Protein AF-A0A7X1A1T4-F1 (afdb_monomer)

Solvent-accessible surface area (backbone atoms only — not comparable to full-atom values): 5300 Å² total; per-residue (Å²): 137,64,75,64,61,61,55,51,51,55,51,50,50,50,50,55,49,53,49,53,52,50,51,52,49,52,53,53,51,51,56,48,51,42,53,53,52,47,49,34,32,29,94,92,23,93,57,57,39,91,82,51,26,59,55,51,49,51,52,45,45,48,44,65,58,56,48,46,54,50,48,51,53,54,48,53,52,51,53,49,54,51,51,52,52,54,51,51,53,57,53,58,68,71,76,110

pLDDT: mean 84.15, std 13.46, range [43.28, 96.44]

Radius of gyration: 21.18 Å; Cα contacts (8 Å, |Δi|>4): 43; chains: 1; bounding box: 55×18×57 Å

Foldseek 3Di:
DDPVVVVVLVVLVVVLVVLVVVLVVVLVVLLVVLVVVLQQCDDVHVDPDPPVSVVSNVVSVCCNPPVSVVSVVVSVVVSVVSVVVSVVVVVVVVVD

Structure (mmCIF, N/CA/C/O backbone):
data_AF-A0A7X1A1T4-F1
#
_entry.id   AF-A0A7X1A1T4-F1
#
loop_
_atom_site.group_PDB
_atom_site.id
_atom_site.type_symbol
_atom_site.label_atom_id
_atom_site.label_alt_id
_atom_site.label_comp_id
_atom_site.label_asym_id
_atom_site.label_entity_id
_atom_site.label_seq_id
_atom_site.pdbx_PDB_ins_code
_atom_site.Cartn_x
_atom_site.Cartn_y
_atom_site.Cartn_z
_atom_site.occupancy
_atom_site.B_iso_or_equiv
_atom_site.auth_seq_id
_atom_site.auth_comp_id
_atom_site.auth_asym_id
_atom_site.auth_atom_id
_atom_site.pdbx_PDB_model_num
ATOM 1 N N . MET A 1 1 ? 32.633 3.026 -28.178 1.00 44.28 1 MET A N 1
ATOM 2 C CA . MET A 1 1 ? 31.356 2.730 -27.500 1.00 44.28 1 MET A CA 1
ATOM 3 C C . MET A 1 1 ? 31.065 3.883 -26.560 1.00 44.28 1 MET A C 1
ATOM 5 O O . MET A 1 1 ? 31.894 4.190 -25.711 1.00 44.28 1 MET A O 1
ATOM 9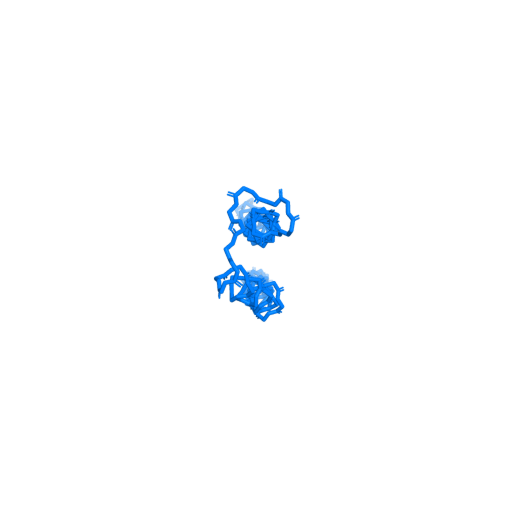 N N . SER A 1 2 ? 30.030 4.647 -26.909 1.00 44.38 2 SER A N 1
ATOM 10 C CA . SER A 1 2 ? 29.851 6.067 -26.580 1.00 44.38 2 SER A CA 1
ATOM 11 C C . SER A 1 2 ? 29.438 6.283 -25.122 1.00 44.38 2 SER A C 1
ATOM 13 O O . SER A 1 2 ? 28.614 5.546 -24.589 1.00 44.38 2 SER A O 1
ATOM 15 N N . LYS A 1 3 ? 29.972 7.345 -24.503 1.00 45.31 3 LYS A N 1
ATOM 16 C CA . LYS A 1 3 ? 29.554 7.891 -23.197 1.00 45.31 3 LYS A CA 1
ATOM 17 C C . LYS A 1 3 ? 28.035 8.117 -23.084 1.00 45.31 3 LYS A C 1
ATOM 19 O O . LYS A 1 3 ? 27.534 8.194 -21.970 1.00 45.31 3 LYS A O 1
ATOM 24 N N . GLU A 1 4 ? 27.327 8.222 -24.207 1.00 50.03 4 GLU A N 1
ATOM 25 C CA . GLU A 1 4 ? 25.877 8.440 -24.276 1.00 50.03 4 GLU A CA 1
ATOM 26 C C . GLU A 1 4 ? 25.052 7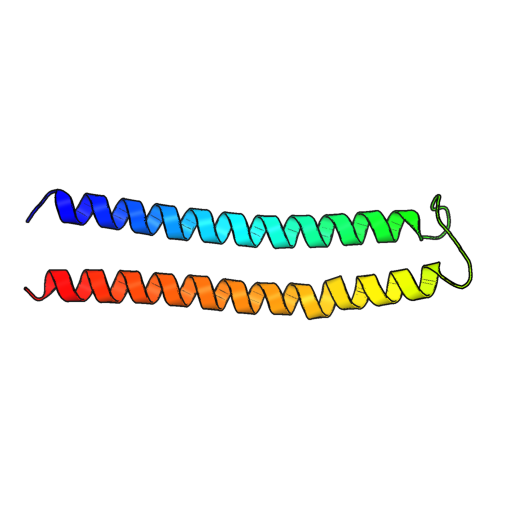.247 -23.768 1.00 50.03 4 GLU A C 1
ATOM 28 O O . GLU A 1 4 ? 24.028 7.464 -23.130 1.00 50.03 4 GLU A O 1
ATOM 33 N N . VAL A 1 5 ? 25.522 6.005 -23.946 1.00 51.50 5 VAL A N 1
ATOM 34 C CA . VAL A 1 5 ? 24.787 4.795 -23.509 1.00 51.50 5 VAL A CA 1
ATOM 35 C C . VAL A 1 5 ? 24.764 4.681 -21.980 1.00 51.50 5 VAL A C 1
ATOM 37 O O . VAL A 1 5 ? 23.750 4.349 -21.373 1.00 51.50 5 VAL A O 1
ATOM 40 N N . ASN A 1 6 ? 25.879 5.033 -21.335 1.00 53.69 6 ASN A N 1
ATOM 41 C CA . ASN A 1 6 ? 25.992 5.020 -19.874 1.00 53.69 6 ASN A CA 1
ATOM 42 C C . ASN A 1 6 ? 25.143 6.132 -19.223 1.00 53.69 6 ASN A C 1
ATOM 44 O O . ASN A 1 6 ? 24.585 5.936 -18.150 1.00 53.69 6 ASN A O 1
ATOM 48 N N . LEU A 1 7 ? 25.002 7.283 -19.898 1.00 54.50 7 LEU A N 1
ATOM 49 C CA . LEU A 1 7 ? 24.166 8.392 -19.424 1.00 54.50 7 LEU A CA 1
ATOM 50 C C . LEU A 1 7 ? 22.673 8.022 -19.398 1.00 54.50 7 LEU A C 1
ATOM 52 O O . LEU A 1 7 ? 21.990 8.382 -18.443 1.00 54.50 7 LEU A O 1
ATOM 56 N N . GLN A 1 8 ? 22.182 7.265 -20.386 1.00 70.31 8 GLN A N 1
ATOM 57 C CA . GLN A 1 8 ? 20.777 6.838 -20.433 1.00 70.31 8 GLN A CA 1
ATOM 58 C C . GLN A 1 8 ? 20.459 5.730 -19.421 1.00 70.31 8 GLN A C 1
ATOM 60 O O . GLN A 1 8 ? 19.408 5.770 -18.784 1.00 70.31 8 GLN A O 1
ATOM 65 N N . GLN A 1 9 ? 21.374 4.779 -19.197 1.00 73.44 9 GLN A N 1
ATOM 66 C CA . GLN A 1 9 ? 21.179 3.732 -18.186 1.00 73.44 9 GLN A CA 1
ATOM 67 C C . GLN A 1 9 ? 21.041 4.318 -16.772 1.00 73.44 9 GLN A C 1
ATOM 69 O O . GLN A 1 9 ? 20.175 3.895 -16.005 1.00 73.44 9 GLN A O 1
ATOM 74 N N . ASP A 1 10 ? 21.849 5.324 -16.436 1.00 79.88 10 ASP A N 1
ATOM 75 C CA . ASP A 1 10 ? 21.752 6.025 -15.154 1.00 79.88 10 ASP A CA 1
ATOM 76 C C . ASP A 1 10 ? 20.419 6.772 -14.995 1.00 79.88 10 ASP A C 1
ATOM 78 O O . ASP A 1 10 ? 19.865 6.828 -13.896 1.00 79.88 10 ASP A O 1
ATOM 82 N N . GLU A 1 11 ? 19.884 7.350 -16.074 1.00 80.50 11 GLU A N 1
ATOM 83 C CA . GLU A 1 11 ? 18.567 7.996 -16.074 1.00 80.50 11 GLU A CA 1
ATOM 84 C C . GLU A 1 11 ? 17.439 6.982 -15.868 1.00 80.50 11 GLU A C 1
ATOM 86 O O . GLU A 1 11 ? 16.562 7.204 -15.030 1.00 80.50 11 GLU A O 1
ATOM 91 N N . TYR A 1 12 ? 17.498 5.836 -16.546 1.00 81.38 12 TYR A N 1
ATOM 92 C CA . TYR A 1 12 ? 16.538 4.750 -16.363 1.00 81.38 12 TYR A CA 1
ATOM 93 C C . TYR A 1 12 ? 16.566 4.179 -14.942 1.00 81.38 12 TYR A C 1
ATOM 95 O O . TYR A 1 12 ? 15.513 4.026 -14.317 1.00 81.38 12 TYR A O 1
ATOM 103 N N . ASN A 1 13 ? 17.759 3.951 -14.388 1.00 82.88 13 ASN A N 1
ATOM 104 C CA . ASN A 1 13 ? 17.927 3.489 -13.011 1.00 82.88 13 ASN A CA 1
ATOM 105 C C . ASN A 1 13 ? 17.336 4.495 -12.010 1.00 82.88 13 ASN A C 1
ATOM 107 O O . ASN A 1 13 ? 16.619 4.103 -11.089 1.00 82.88 13 ASN A O 1
ATOM 111 N N . LYS A 1 14 ? 17.568 5.801 -12.215 1.00 88.31 14 LYS A N 1
ATOM 112 C CA . LYS A 1 14 ? 16.979 6.863 -11.380 1.00 88.31 14 LYS A CA 1
ATOM 113 C C . LYS A 1 14 ? 15.456 6.883 -11.457 1.00 88.31 14 LYS A C 1
ATOM 115 O O . LYS A 1 14 ? 14.809 7.073 -10.430 1.00 88.31 14 LYS A O 1
ATOM 120 N N . ILE A 1 15 ? 14.880 6.706 -12.646 1.00 86.19 15 ILE A N 1
ATOM 121 C CA . ILE A 1 15 ? 13.423 6.657 -12.826 1.00 86.19 15 ILE A CA 1
ATOM 122 C C . ILE A 1 15 ? 12.845 5.440 -12.102 1.00 86.19 15 ILE A C 1
ATOM 124 O O . ILE A 1 15 ? 11.900 5.598 -11.332 1.00 86.19 15 ILE A O 1
ATOM 128 N N . SER A 1 16 ? 13.439 4.258 -12.287 1.00 86.88 16 SER A N 1
ATOM 129 C CA . SER A 1 16 ? 12.994 3.027 -11.625 1.00 86.88 16 SER A CA 1
ATOM 130 C C . SER A 1 16 ? 13.076 3.140 -10.102 1.00 86.88 16 SER A C 1
ATOM 132 O O . SER A 1 16 ? 12.134 2.779 -9.398 1.00 86.88 16 SER A O 1
ATOM 134 N N . GLN A 1 17 ? 14.173 3.699 -9.583 1.00 91.00 17 GLN A N 1
ATOM 135 C CA . GLN A 1 17 ? 14.340 3.925 -8.151 1.00 91.00 17 GLN A CA 1
ATOM 136 C C . GLN A 1 17 ? 13.290 4.904 -7.617 1.00 91.00 17 GLN A C 1
ATOM 138 O O . GLN A 1 17 ? 12.601 4.600 -6.645 1.00 91.00 17 GLN A O 1
ATOM 143 N N . LYS A 1 18 ? 13.125 6.058 -8.273 1.00 92.69 18 LYS A N 1
ATOM 144 C CA . LYS A 1 18 ? 12.154 7.075 -7.859 1.00 92.69 18 LYS A CA 1
ATOM 145 C C . LYS A 1 18 ? 10.722 6.544 -7.900 1.00 92.69 18 LYS A C 1
ATOM 147 O O . LYS A 1 18 ? 9.916 6.901 -7.041 1.00 92.69 18 LYS A O 1
ATOM 152 N N . LEU A 1 19 ? 10.401 5.704 -8.881 1.00 90.69 19 LEU A N 1
ATOM 153 C CA . LEU A 1 19 ? 9.099 5.058 -8.975 1.00 90.69 19 LEU A CA 1
ATOM 154 C C . LEU A 1 19 ? 8.859 4.120 -7.787 1.00 90.69 19 LEU A C 1
ATOM 156 O O . LEU A 1 19 ? 7.856 4.281 -7.099 1.00 90.69 19 LEU A O 1
ATOM 160 N N . SER A 1 20 ? 9.810 3.230 -7.489 1.00 93.12 20 SER A N 1
ATOM 161 C CA . SER A 1 20 ? 9.708 2.301 -6.353 1.00 93.12 20 SER A CA 1
ATOM 162 C C . SER A 1 20 ? 9.611 3.031 -5.007 1.00 93.12 20 SER A C 1
ATOM 164 O O . SER A 1 20 ? 8.800 2.683 -4.149 1.00 93.12 20 SER A O 1
ATOM 166 N N . GLU A 1 21 ? 10.387 4.102 -4.819 1.00 96.12 21 GLU A N 1
ATOM 167 C CA . GLU A 1 21 ? 10.287 4.966 -3.636 1.00 96.12 21 GLU A CA 1
ATOM 168 C C . GLU A 1 21 ? 8.908 5.629 -3.528 1.00 96.12 21 GLU A C 1
ATOM 170 O O . GLU A 1 21 ? 8.318 5.659 -2.448 1.00 96.12 21 GLU A O 1
ATOM 175 N N . THR A 1 22 ? 8.363 6.112 -4.647 1.00 95.50 22 THR A N 1
ATOM 176 C CA . THR A 1 22 ? 7.033 6.737 -4.691 1.00 95.50 22 THR A CA 1
ATOM 177 C C . THR A 1 22 ? 5.935 5.730 -4.349 1.00 95.50 22 THR A C 1
ATOM 179 O O . THR A 1 22 ? 5.071 6.028 -3.527 1.00 95.50 22 THR A O 1
ATOM 182 N N . HIS A 1 23 ? 5.984 4.526 -4.922 1.00 95.62 23 HIS A N 1
ATOM 183 C CA . HIS A 1 23 ? 5.046 3.443 -4.623 1.00 95.62 23 HIS A CA 1
ATOM 184 C C . HIS A 1 23 ? 5.055 3.077 -3.134 1.00 95.62 23 HIS A C 1
ATOM 186 O O . HIS A 1 23 ? 4.006 3.074 -2.488 1.00 95.62 23 HIS A O 1
ATOM 192 N N . LYS A 1 24 ? 6.244 2.873 -2.552 1.00 94.31 24 LYS A N 1
ATOM 193 C CA . LYS A 1 24 ? 6.404 2.589 -1.115 1.00 94.31 24 LYS A CA 1
ATOM 194 C C . LYS A 1 24 ? 5.867 3.716 -0.239 1.00 94.31 24 LYS A C 1
ATOM 196 O O . LYS A 1 24 ? 5.228 3.451 0.779 1.00 94.31 24 LYS A O 1
ATOM 201 N N . GLN A 1 25 ? 6.106 4.966 -0.633 1.00 96.44 25 GLN A N 1
ATOM 202 C CA . GLN A 1 25 ? 5.608 6.128 0.094 1.00 96.44 25 GLN A CA 1
ATOM 203 C C . GLN A 1 25 ? 4.074 6.169 0.100 1.00 96.44 25 GLN A C 1
ATOM 205 O O . GLN A 1 25 ? 3.484 6.368 1.159 1.00 96.44 25 GLN A O 1
ATOM 210 N N . ILE A 1 26 ? 3.429 5.910 -1.043 1.00 94.06 26 ILE A N 1
ATOM 211 C CA . ILE A 1 26 ? 1.962 5.874 -1.158 1.00 94.06 26 ILE A CA 1
ATOM 212 C C . ILE A 1 26 ? 1.361 4.815 -0.227 1.00 94.06 26 ILE A C 1
ATOM 214 O O . ILE A 1 26 ? 0.445 5.130 0.534 1.00 94.06 26 ILE A O 1
ATOM 218 N N . ILE A 1 27 ? 1.891 3.586 -0.243 1.00 94.06 27 ILE A N 1
ATOM 219 C CA . ILE A 1 27 ? 1.421 2.509 0.644 1.00 94.06 27 ILE A CA 1
ATOM 220 C C . ILE A 1 27 ? 1.606 2.897 2.112 1.00 94.06 27 ILE A C 1
ATOM 222 O O . ILE A 1 27 ? 0.670 2.811 2.907 1.00 94.06 27 ILE A O 1
ATOM 226 N N . SER A 1 28 ? 2.793 3.396 2.467 1.00 93.75 28 SER A N 1
ATOM 227 C CA . SER A 1 28 ? 3.097 3.836 3.829 1.00 93.75 28 SER A CA 1
ATOM 228 C C . SER A 1 28 ? 2.133 4.924 4.312 1.00 93.75 28 SER A C 1
ATOM 230 O O . SER A 1 28 ? 1.637 4.857 5.442 1.00 93.75 28 SER A O 1
ATOM 232 N N . ASP A 1 29 ? 1.841 5.917 3.472 1.00 94.38 29 ASP A N 1
ATOM 233 C CA . ASP A 1 29 ? 0.930 7.009 3.809 1.00 94.38 29 ASP A CA 1
ATOM 234 C C . ASP A 1 29 ? -0.514 6.521 3.962 1.00 94.38 29 ASP A C 1
ATOM 236 O O . ASP A 1 29 ? -1.181 6.899 4.928 1.00 94.38 29 ASP A O 1
ATOM 240 N N . LEU A 1 30 ? -0.977 5.626 3.085 1.00 92.94 30 LEU A N 1
ATOM 241 C CA . LEU A 1 30 ? -2.300 5.003 3.184 1.00 92.94 30 LEU A CA 1
ATOM 242 C C . LEU A 1 30 ? -2.453 4.185 4.471 1.00 92.94 30 LEU A C 1
ATOM 244 O O . LEU A 1 30 ? -3.407 4.398 5.227 1.00 92.94 30 LEU A O 1
ATOM 248 N N . SER A 1 31 ? -1.494 3.307 4.782 1.00 91.88 31 SER A N 1
ATOM 249 C CA . SER A 1 31 ? -1.502 2.537 6.032 1.00 91.88 31 SER A CA 1
ATOM 250 C C . SER A 1 31 ? -1.475 3.449 7.258 1.00 91.88 31 SER A C 1
ATOM 252 O O . SER A 1 31 ? -2.143 3.186 8.263 1.00 91.88 31 SER A O 1
ATOM 254 N N . LYS A 1 32 ? -0.690 4.533 7.209 1.00 93.81 32 LYS A N 1
ATOM 255 C CA . LYS A 1 32 ? -0.607 5.505 8.302 1.00 93.81 32 LYS A CA 1
ATOM 256 C C . LYS A 1 32 ? -1.946 6.207 8.513 1.00 93.81 32 LYS A C 1
ATOM 258 O O . LYS A 1 32 ? -2.426 6.233 9.646 1.00 93.81 32 LYS A O 1
ATOM 263 N N . GL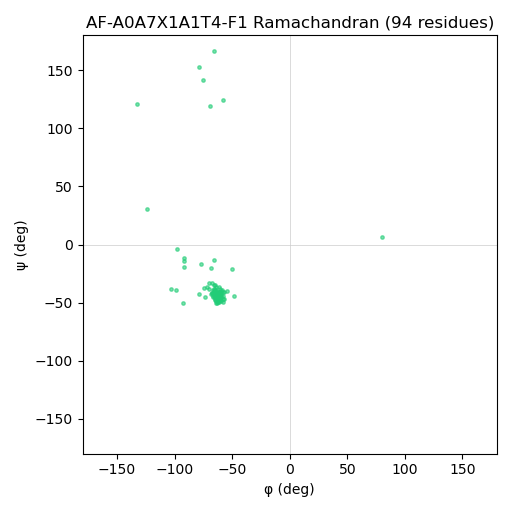N A 1 33 ? -2.566 6.711 7.449 1.00 93.50 33 GLN A N 1
ATOM 264 C CA . GLN A 1 33 ? -3.877 7.357 7.516 1.00 93.50 33 GLN A CA 1
ATOM 265 C C . GLN A 1 33 ? -4.944 6.395 8.047 1.00 93.50 33 GLN A C 1
ATOM 267 O O . GLN A 1 33 ? -5.703 6.761 8.944 1.00 93.50 33 GLN A O 1
ATOM 272 N N . CYS A 1 34 ? -4.954 5.136 7.597 1.00 92.75 34 CYS A N 1
ATOM 273 C CA . CYS A 1 34 ? -5.883 4.131 8.114 1.00 92.75 34 CYS A CA 1
ATOM 274 C C . CYS A 1 34 ? -5.711 3.909 9.621 1.00 92.75 34 CYS A C 1
ATOM 276 O O . CYS A 1 34 ? -6.693 3.888 10.366 1.00 92.75 34 CYS A O 1
ATOM 278 N N . LYS A 1 35 ? -4.466 3.808 10.101 1.00 91.38 35 LYS A N 1
ATOM 279 C CA . LYS A 1 35 ? -4.161 3.686 11.536 1.00 91.38 35 LYS A CA 1
ATOM 280 C C . LYS A 1 35 ? -4.588 4.920 12.327 1.00 91.38 35 LYS A C 1
ATOM 282 O O . LYS A 1 35 ? -5.101 4.778 13.435 1.00 91.38 35 LYS A O 1
ATOM 287 N N . GLU A 1 36 ? -4.372 6.118 11.793 1.00 93.25 36 GLU A N 1
ATOM 288 C CA . GLU A 1 36 ? -4.772 7.370 12.441 1.00 93.25 36 GLU A CA 1
ATOM 289 C C . GLU A 1 36 ? -6.295 7.475 12.560 1.00 93.25 36 GLU A C 1
ATOM 291 O O . GLU A 1 36 ? -6.799 7.738 13.651 1.00 93.25 36 GLU A O 1
ATOM 296 N N . ILE A 1 37 ? -7.044 7.162 11.499 1.00 92.31 37 ILE A N 1
ATOM 297 C CA . ILE A 1 37 ? -8.511 7.190 11.538 1.00 92.31 37 ILE A CA 1
ATOM 298 C C . ILE A 1 37 ? -9.050 6.093 12.469 1.00 92.31 37 ILE A C 1
ATOM 300 O O . ILE A 1 37 ? -9.929 6.381 13.282 1.00 92.31 37 ILE A O 1
ATOM 304 N N . LYS A 1 38 ? -8.481 4.873 12.447 1.00 90.69 38 LYS A N 1
ATOM 305 C CA . LYS A 1 38 ? -8.838 3.794 13.394 1.00 90.69 38 LYS A CA 1
ATOM 306 C C . LYS A 1 38 ? -8.697 4.258 14.850 1.00 90.69 38 LYS A C 1
ATOM 308 O O . LYS A 1 38 ? -9.568 3.965 15.661 1.00 90.69 38 LYS A O 1
ATOM 313 N N . LYS A 1 39 ? -7.651 5.028 15.184 1.00 91.00 39 LYS A N 1
ATOM 314 C CA . LYS A 1 39 ? -7.470 5.601 16.533 1.00 91.00 39 LYS A CA 1
ATOM 315 C C . LYS A 1 39 ? -8.538 6.635 16.887 1.00 91.00 39 LYS A C 1
ATOM 317 O O . LYS A 1 39 ? -8.986 6.660 18.027 1.00 91.00 39 LYS A O 1
ATOM 322 N N . LEU A 1 40 ? -8.952 7.474 15.936 1.00 91.56 40 LEU A N 1
ATOM 323 C CA . LEU A 1 40 ? -9.978 8.497 16.173 1.00 91.56 40 LEU A CA 1
ATOM 324 C C . LEU A 1 40 ? -11.350 7.892 16.490 1.00 91.56 40 LEU A C 1
ATOM 326 O O . LEU A 1 40 ? -12.088 8.462 17.293 1.00 91.56 40 LEU A O 1
ATOM 330 N N . VAL A 1 41 ? -11.680 6.756 15.868 1.00 91.81 41 VAL A N 1
ATOM 331 C CA . VAL A 1 41 ? -12.985 6.089 16.018 1.00 91.81 41 VAL A CA 1
ATOM 332 C C . VAL A 1 41 ? -12.991 4.944 17.035 1.00 91.81 41 VAL A C 1
ATOM 334 O O . VAL A 1 41 ? -14.051 4.366 17.277 1.00 91.81 41 VAL A O 1
ATOM 337 N N . ALA A 1 42 ? -11.836 4.605 17.616 1.00 87.25 42 ALA A N 1
ATOM 338 C CA . ALA A 1 42 ? -11.705 3.569 18.637 1.00 87.25 42 ALA A CA 1
ATOM 339 C C . ALA A 1 42 ? -12.437 3.942 19.936 1.00 87.25 42 ALA A C 1
ATOM 341 O O . ALA A 1 42 ? -12.807 5.095 20.165 1.00 87.25 42 ALA A O 1
ATOM 342 N N . LYS A 1 43 ? -12.607 2.949 20.817 1.00 75.00 43 LYS A N 1
ATOM 343 C CA . LYS A 1 43 ? -13.034 3.184 22.200 1.00 75.00 43 LYS A CA 1
ATOM 344 C C . LYS A 1 43 ? -12.018 4.134 22.850 1.00 75.00 43 LYS A C 1
ATOM 346 O O . LYS A 1 43 ? -10.827 3.847 22.791 1.00 75.00 43 LYS A O 1
ATOM 351 N N . ASP A 1 44 ? -12.497 5.257 23.384 1.00 80.94 44 ASP A N 1
ATOM 352 C CA . ASP A 1 44 ? -11.704 6.386 23.919 1.00 80.94 44 ASP A CA 1
ATOM 353 C C . ASP A 1 44 ? -11.132 7.370 22.870 1.00 80.94 44 ASP A C 1
ATOM 355 O O . ASP A 1 44 ? -10.402 8.302 23.213 1.00 80.94 44 ASP A O 1
ATOM 359 N N . GLY A 1 45 ? -11.488 7.213 21.593 1.00 81.44 45 GLY A N 1
ATOM 360 C CA . GLY A 1 45 ? -11.177 8.171 20.533 1.00 81.44 45 GLY A CA 1
ATOM 361 C C . GLY A 1 45 ? -12.115 9.385 20.524 1.00 81.44 45 GLY A C 1
ATOM 362 O O . GLY A 1 45 ? -13.283 9.304 20.907 1.00 81.44 45 GLY A O 1
ATOM 363 N N . CYS A 1 46 ? -11.624 10.528 20.032 1.00 84.88 46 CYS A N 1
ATOM 364 C CA . CYS A 1 46 ? -12.381 11.789 19.999 1.00 84.88 46 CYS A CA 1
ATOM 365 C C . CYS A 1 46 ? -13.610 11.773 19.067 1.00 84.88 46 CYS A C 1
ATOM 367 O O . CYS A 1 46 ? -14.423 12.692 19.131 1.00 84.88 46 CYS A O 1
ATOM 369 N N . PHE A 1 47 ? -13.739 10.769 18.193 1.00 86.50 47 PHE A N 1
ATOM 370 C CA . PHE A 1 47 ? -14.811 10.647 17.198 1.00 86.50 47 PHE A CA 1
ATOM 371 C C . PHE A 1 47 ? -15.583 9.325 17.322 1.00 86.50 47 PHE A C 1
ATOM 373 O O . PHE A 1 47 ? -16.091 8.794 16.332 1.00 86.50 47 PHE A O 1
ATOM 380 N N . GLN A 1 48 ? -15.684 8.770 18.532 1.00 85.25 48 GLN A N 1
ATOM 381 C CA . GLN A 1 48 ? -16.481 7.570 18.757 1.00 85.25 48 GLN A CA 1
ATOM 382 C C . GLN A 1 48 ? -17.986 7.866 18.616 1.00 85.25 48 GLN A C 1
ATOM 384 O O . GLN A 1 48 ? -18.566 8.634 19.382 1.00 85.25 48 GLN A O 1
ATOM 389 N N . VAL A 1 49 ? -18.634 7.204 17.659 1.00 88.00 49 VAL A N 1
ATOM 390 C CA . VAL A 1 49 ? -20.078 7.266 17.410 1.00 88.00 49 VAL A CA 1
ATOM 391 C C . VAL A 1 49 ? -20.594 5.838 17.259 1.00 88.00 49 VAL A C 1
ATOM 393 O O . VAL A 1 49 ? -20.154 5.121 16.365 1.00 88.00 49 VAL A O 1
ATOM 396 N N . ASN A 1 50 ? -21.535 5.429 18.115 1.00 85.19 50 ASN A N 1
ATOM 397 C CA . ASN A 1 50 ? -21.966 4.029 18.261 1.00 85.19 50 ASN A CA 1
ATOM 398 C C . ASN A 1 50 ? -22.281 3.318 16.935 1.00 85.19 50 ASN A C 1
ATOM 400 O O . ASN A 1 50 ? -21.822 2.199 16.727 1.00 85.19 50 ASN A O 1
ATOM 404 N N . ASP A 1 51 ? -23.000 3.978 16.026 1.00 87.75 51 ASP A N 1
ATOM 405 C CA . ASP A 1 51 ? -23.445 3.357 14.771 1.00 87.75 51 ASP A CA 1
ATOM 406 C C . ASP A 1 51 ? -22.471 3.558 13.601 1.00 87.75 51 ASP A C 1
ATOM 408 O O . ASP A 1 51 ? -22.537 2.843 12.597 1.00 87.75 51 ASP A O 1
ATOM 412 N N . LEU A 1 52 ? -21.578 4.549 13.699 1.00 88.12 52 LEU A N 1
ATOM 413 C CA . LEU A 1 52 ? -20.705 4.965 12.600 1.00 88.12 52 LEU A CA 1
ATOM 414 C C . LEU A 1 52 ? -19.269 4.456 12.772 1.00 88.12 52 LEU A C 1
ATOM 416 O O . LEU A 1 52 ? -18.664 4.024 11.795 1.00 88.12 52 LEU A O 1
ATOM 420 N N . SER A 1 53 ? -18.738 4.433 13.996 1.00 90.81 53 SER A N 1
ATOM 421 C CA . SER A 1 53 ? -17.395 3.917 14.288 1.00 90.81 53 SER A CA 1
ATOM 422 C C . SER A 1 53 ? -17.180 2.465 13.838 1.00 90.81 53 SER A C 1
ATOM 424 O O . SER A 1 53 ? -16.121 2.196 13.264 1.00 90.81 53 SER A O 1
ATOM 426 N N . PRO A 1 54 ? -18.143 1.530 14.003 1.00 91.06 54 PRO A N 1
ATOM 427 C CA . PRO A 1 54 ? -17.999 0.173 13.477 1.00 91.06 54 PRO A CA 1
ATOM 428 C C . PRO A 1 54 ? -17.901 0.143 11.947 1.00 91.06 54 PRO A C 1
ATOM 430 O O . PRO A 1 54 ? -17.016 -0.514 11.411 1.00 91.06 54 PRO A O 1
ATOM 433 N N . LYS A 1 55 ? -18.738 0.925 11.247 1.00 92.62 55 LYS A N 1
ATOM 434 C CA . LYS A 1 55 ? -18.733 1.013 9.775 1.00 92.62 55 LYS A CA 1
ATOM 435 C C . LYS A 1 55 ? -17.442 1.624 9.237 1.00 92.62 55 LYS A C 1
ATOM 437 O O . LYS A 1 55 ? -16.910 1.164 8.234 1.00 92.62 55 LYS A O 1
ATOM 442 N N . ILE A 1 56 ? -16.921 2.649 9.913 1.00 92.38 56 ILE A N 1
ATOM 443 C CA . ILE A 1 56 ? -15.621 3.236 9.574 1.00 92.38 56 ILE A CA 1
ATOM 444 C C . ILE A 1 56 ? -14.512 2.203 9.790 1.00 92.38 56 ILE A C 1
ATOM 446 O O . ILE A 1 56 ? -13.647 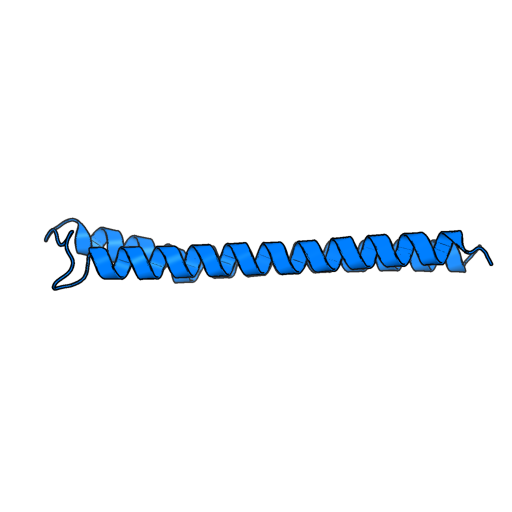2.056 8.938 1.00 92.38 56 ILE A O 1
ATOM 450 N N . THR A 1 57 ? -14.543 1.460 10.896 1.00 90.88 57 THR A N 1
ATOM 451 C CA . THR A 1 57 ? -13.537 0.424 11.174 1.00 90.88 57 THR A CA 1
ATOM 452 C C . THR A 1 57 ? -13.554 -0.678 10.114 1.00 90.88 57 THR A C 1
ATOM 454 O O . THR A 1 57 ? -12.490 -1.094 9.664 1.00 90.88 57 THR A O 1
ATOM 457 N N . GLU A 1 58 ? -14.742 -1.107 9.685 1.00 92.38 58 GLU A N 1
ATOM 458 C CA . GLU A 1 58 ? -14.927 -2.084 8.607 1.00 92.38 58 GLU A CA 1
ATOM 459 C C . GLU A 1 58 ? -14.382 -1.563 7.270 1.00 92.38 58 GLU A C 1
ATOM 461 O O . GLU A 1 58 ? -13.557 -2.228 6.647 1.00 92.38 58 GLU A O 1
ATOM 466 N N . LEU A 1 59 ? -14.734 -0.332 6.880 1.00 92.75 59 LEU A N 1
ATOM 467 C CA . LEU A 1 59 ? -14.197 0.313 5.677 1.00 92.75 59 LEU A CA 1
ATOM 468 C C . LEU A 1 59 ? -12.665 0.396 5.707 1.00 92.75 59 LEU A C 1
ATOM 470 O O . LEU A 1 59 ? -12.001 0.055 4.733 1.00 92.75 59 LEU A O 1
ATOM 474 N N . LEU A 1 60 ? -12.090 0.826 6.831 1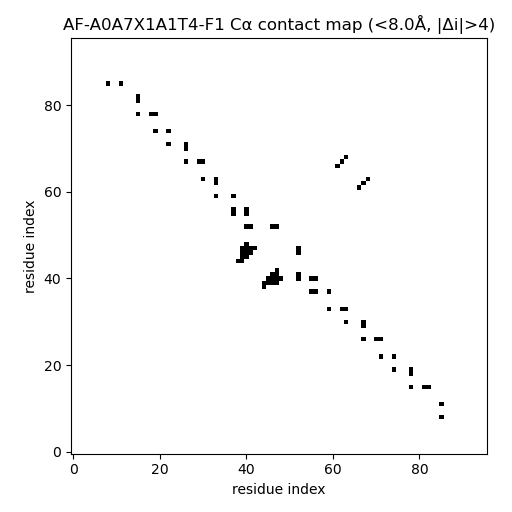.00 92.50 60 LEU A N 1
ATOM 475 C CA . LEU A 1 60 ? -10.638 0.907 6.995 1.00 92.50 60 LEU A CA 1
ATOM 476 C C . LEU A 1 60 ? -9.974 -0.472 7.042 1.00 92.50 60 LEU A C 1
ATOM 478 O O . LEU A 1 60 ? -8.768 -0.556 6.844 1.00 92.50 60 LEU A O 1
ATOM 482 N N . SER A 1 61 ? -10.717 -1.540 7.343 1.00 90.00 61 SER A N 1
ATOM 483 C CA . SER A 1 61 ? -10.222 -2.912 7.228 1.00 90.00 61 SER A CA 1
ATOM 484 C C . SER A 1 61 ? -10.134 -3.337 5.768 1.00 90.00 61 SER A C 1
ATOM 486 O O . SER A 1 61 ? -9.098 -3.855 5.384 1.00 90.00 61 SER A O 1
ATOM 488 N N . VAL A 1 62 ? -11.166 -3.058 4.963 1.00 92.50 62 VAL A N 1
ATOM 489 C CA . VAL A 1 62 ? -11.160 -3.327 3.512 1.00 92.50 62 VAL A CA 1
ATOM 490 C C . VAL A 1 62 ? -10.042 -2.551 2.818 1.00 92.50 62 VAL A C 1
ATOM 492 O O . VAL A 1 62 ? -9.380 -3.073 1.926 1.00 92.50 62 VAL A O 1
ATOM 495 N N . ILE A 1 63 ? -9.795 -1.307 3.242 1.00 90.75 63 ILE A N 1
ATOM 496 C CA . ILE A 1 63 ? -8.681 -0.521 2.703 1.00 90.75 63 ILE A CA 1
ATOM 497 C C . ILE A 1 63 ? -7.332 -1.163 3.061 1.00 90.75 63 ILE A C 1
ATOM 499 O O . ILE A 1 63 ? -6.495 -1.313 2.176 1.00 90.75 63 ILE A O 1
ATOM 503 N N . ASP A 1 64 ? -7.132 -1.553 4.326 1.00 85.88 64 ASP A N 1
ATOM 504 C CA . ASP A 1 64 ? -5.877 -2.171 4.786 1.00 85.88 64 ASP A CA 1
ATOM 505 C C . ASP A 1 64 ? -5.621 -3.546 4.151 1.00 85.88 64 ASP A C 1
ATOM 507 O O . ASP A 1 64 ? -4.462 -3.882 3.943 1.00 85.88 64 ASP A O 1
ATOM 511 N N . SER A 1 65 ? -6.663 -4.352 3.898 1.00 84.50 65 SER A N 1
ATOM 512 C CA . SER A 1 65 ? -6.507 -5.723 3.392 1.00 84.50 65 SER A CA 1
ATOM 513 C C . SER A 1 65 ? -6.552 -5.815 1.874 1.00 84.50 65 SER A C 1
ATOM 515 O O . SER A 1 65 ? -5.680 -6.421 1.274 1.00 84.50 65 SER A O 1
ATOM 517 N N . ASP A 1 66 ? -7.558 -5.224 1.232 1.00 87.94 66 ASP A N 1
ATOM 518 C CA . ASP A 1 66 ? -7.850 -5.546 -0.168 1.00 87.94 66 ASP A CA 1
ATOM 519 C C . ASP A 1 66 ? -7.253 -4.500 -1.113 1.00 87.94 66 ASP A C 1
ATOM 521 O O . ASP A 1 66 ? -6.750 -4.821 -2.190 1.00 87.94 66 ASP A O 1
ATOM 525 N N . LEU A 1 67 ? -7.309 -3.223 -0.719 1.00 88.94 67 LEU A N 1
ATOM 526 C CA . LEU A 1 67 ? -6.816 -2.125 -1.551 1.00 88.94 67 LEU A CA 1
ATOM 527 C C . LEU A 1 67 ? -5.298 -1.991 -1.498 1.00 88.94 67 LEU A C 1
ATOM 529 O O . LEU A 1 67 ? -4.696 -1.763 -2.543 1.00 88.94 67 LEU A O 1
ATOM 533 N N . ILE A 1 68 ? -4.685 -2.114 -0.318 1.00 90.44 68 ILE A N 1
ATOM 534 C CA . ILE A 1 68 ? -3.223 -2.044 -0.187 1.00 90.44 68 ILE A CA 1
ATOM 535 C C . ILE A 1 68 ? -2.562 -3.187 -0.958 1.00 90.44 68 ILE A C 1
ATOM 537 O O . ILE A 1 68 ? -1.725 -2.904 -1.813 1.00 90.44 68 ILE A O 1
ATOM 541 N N . ASP A 1 69 ? -3.010 -4.428 -0.761 1.00 89.69 69 ASP A N 1
ATOM 542 C CA . ASP A 1 69 ? -2.508 -5.589 -1.508 1.00 89.69 69 ASP A CA 1
ATOM 543 C C . ASP A 1 69 ? -2.693 -5.402 -3.026 1.00 89.69 69 ASP A C 1
ATOM 545 O O . ASP A 1 69 ? -1.804 -5.704 -3.826 1.00 89.69 69 ASP A O 1
ATOM 549 N N . GLY A 1 70 ? -3.838 -4.847 -3.447 1.00 92.25 70 GLY A N 1
ATOM 550 C CA . GLY A 1 70 ? -4.092 -4.514 -4.848 1.00 92.25 70 GLY A CA 1
ATOM 551 C C . GLY A 1 70 ? -3.129 -3.458 -5.401 1.00 92.25 70 GLY A C 1
ATOM 552 O O . GLY A 1 70 ? -2.641 -3.597 -6.524 1.00 92.25 70 GLY A O 1
ATOM 553 N N . PHE A 1 71 ? -2.819 -2.415 -4.626 1.00 92.19 71 PHE A N 1
ATOM 554 C CA . PHE A 1 71 ? -1.832 -1.411 -5.019 1.00 92.19 71 PHE A CA 1
ATOM 555 C C . PHE A 1 71 ? -0.426 -2.000 -5.109 1.00 92.19 71 PHE A C 1
ATOM 557 O O . PHE A 1 71 ? 0.263 -1.716 -6.084 1.00 92.19 71 PHE A O 1
ATOM 564 N N . GLU A 1 72 ? -0.016 -2.840 -4.156 1.00 91.94 72 GLU A N 1
ATOM 565 C CA . GLU A 1 72 ? 1.289 -3.508 -4.189 1.00 91.94 72 GLU A CA 1
ATOM 566 C C . GLU A 1 72 ? 1.453 -4.344 -5.463 1.00 91.94 72 GLU A C 1
ATOM 568 O O . GLU A 1 72 ? 2.434 -4.166 -6.183 1.00 91.94 72 GLU A O 1
ATOM 573 N N . GLN A 1 73 ? 0.452 -5.149 -5.831 1.00 93.38 73 GLN A N 1
ATOM 574 C CA . GLN A 1 73 ? 0.493 -5.939 -7.069 1.00 93.38 73 GLN A CA 1
ATOM 575 C C . GLN A 1 73 ? 0.602 -5.068 -8.329 1.00 93.38 73 GLN A C 1
ATOM 577 O O . GLN A 1 73 ? 1.367 -5.375 -9.248 1.00 93.38 73 GLN A O 1
ATOM 582 N N . VAL A 1 74 ? -0.160 -3.971 -8.396 1.00 94.06 74 VAL A N 1
ATOM 583 C CA . VAL A 1 74 ? -0.108 -3.040 -9.535 1.00 94.06 74 VAL A CA 1
ATOM 584 C C . VAL A 1 74 ? 1.254 -2.345 -9.610 1.00 94.06 74 VAL A C 1
ATOM 586 O O . VAL A 1 74 ? 1.816 -2.198 -10.697 1.00 94.06 74 VAL A O 1
ATOM 589 N N . PHE A 1 75 ? 1.804 -1.942 -8.467 1.00 94.75 75 PHE A N 1
ATOM 590 C CA . PHE A 1 75 ? 3.105 -1.290 -8.370 1.00 94.75 75 PHE A CA 1
ATOM 591 C C . PHE A 1 75 ? 4.248 -2.232 -8.756 1.00 94.75 75 PHE A C 1
ATOM 593 O O . PHE A 1 75 ? 5.072 -1.860 -9.592 1.00 94.75 75 PHE A O 1
ATOM 600 N N . GLU A 1 76 ? 4.244 -3.473 -8.269 1.00 92.38 76 GLU A N 1
ATOM 601 C CA . GLU A 1 76 ? 5.204 -4.509 -8.668 1.00 92.38 76 GLU A CA 1
ATOM 602 C C . GLU A 1 76 ? 5.129 -4.814 -10.169 1.00 92.38 76 GLU A C 1
ATOM 604 O O . GLU A 1 76 ? 6.155 -4.921 -10.849 1.00 92.38 76 GLU A O 1
ATOM 609 N N . SER A 1 77 ? 3.916 -4.905 -10.721 1.00 93.50 77 SER A N 1
ATOM 610 C CA . SER A 1 77 ? 3.712 -5.107 -12.158 1.00 93.50 77 SER A CA 1
ATOM 611 C C . SER A 1 77 ? 4.263 -3.940 -12.985 1.00 93.50 77 SER A C 1
ATOM 613 O O . SER A 1 77 ? 4.928 -4.153 -14.007 1.00 93.50 77 SER A O 1
ATOM 615 N N . SER A 1 78 ? 4.054 -2.703 -12.527 1.00 91.44 78 SER A N 1
ATOM 616 C CA . SER A 1 78 ? 4.603 -1.504 -13.165 1.00 91.44 78 SER A CA 1
ATOM 617 C C . SER A 1 78 ? 6.134 -1.473 -13.112 1.00 91.44 78 SER A C 1
ATOM 619 O O . SER A 1 78 ? 6.776 -1.161 -14.115 1.00 91.44 78 SER A O 1
ATOM 621 N N . GLU A 1 79 ? 6.730 -1.795 -11.963 1.00 90.81 79 GLU A N 1
ATOM 622 C CA . GLU A 1 79 ? 8.188 -1.834 -11.779 1.00 90.81 79 GL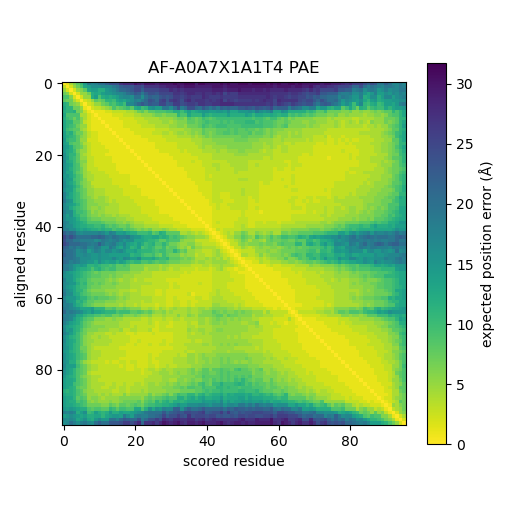U A CA 1
ATOM 623 C C . GLU A 1 79 ? 8.835 -2.925 -12.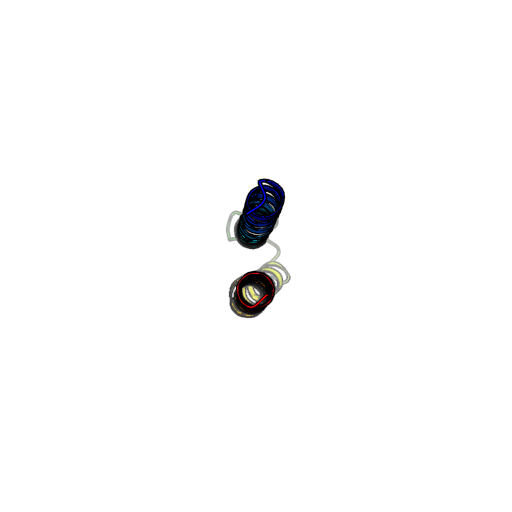641 1.00 90.81 79 GLU A C 1
ATOM 625 O O . GLU A 1 79 ? 9.862 -2.689 -13.286 1.00 90.81 79 GLU A O 1
ATOM 630 N N . THR A 1 80 ? 8.188 -4.088 -12.736 1.00 90.88 80 THR A N 1
ATOM 631 C CA . THR A 1 80 ? 8.610 -5.182 -13.621 1.00 90.88 80 THR A CA 1
ATOM 632 C C . THR A 1 80 ? 8.562 -4.749 -15.084 1.00 90.88 80 THR A C 1
ATOM 634 O O . THR A 1 80 ? 9.533 -4.930 -15.812 1.00 90.88 80 THR A O 1
ATOM 637 N N . SER A 1 81 ? 7.467 -4.112 -15.508 1.00 88.69 81 SER A N 1
ATOM 638 C CA . SER A 1 81 ? 7.291 -3.649 -16.891 1.00 88.69 81 SER A CA 1
ATOM 639 C C . SER A 1 81 ? 8.364 -2.639 -17.306 1.00 88.69 81 SER A C 1
ATOM 641 O O . SER A 1 81 ? 8.898 -2.716 -18.412 1.00 88.69 81 SER A O 1
ATOM 643 N N . ILE A 1 82 ? 8.718 -1.713 -16.410 1.00 87.38 82 ILE A N 1
ATOM 644 C CA . ILE A 1 82 ? 9.792 -0.741 -16.648 1.00 87.38 82 ILE A CA 1
ATOM 645 C C . ILE A 1 82 ? 11.153 -1.429 -16.691 1.00 87.38 82 ILE A C 1
ATOM 647 O O . ILE A 1 82 ? 11.943 -1.145 -17.589 1.00 87.38 82 ILE A O 1
ATOM 651 N N . SER A 1 83 ? 11.410 -2.370 -15.784 1.00 85.94 83 SER A N 1
ATOM 652 C CA . SER A 1 83 ? 12.658 -3.138 -15.783 1.00 85.94 83 SER A CA 1
ATOM 653 C C . SER A 1 83 ? 12.838 -3.916 -17.091 1.00 85.94 83 SER A C 1
ATOM 655 O O . SER A 1 83 ? 13.894 -3.830 -17.714 1.00 85.94 83 SER A O 1
ATOM 657 N N . SER A 1 84 ? 11.787 -4.589 -17.572 1.00 86.81 84 SER A N 1
ATOM 658 C CA . SER A 1 84 ? 11.805 -5.291 -18.860 1.00 86.81 84 SER A CA 1
ATOM 659 C C . SER A 1 84 ? 11.998 -4.345 -20.045 1.00 86.81 84 SER A C 1
ATOM 661 O O . SER A 1 84 ? 12.720 -4.673 -20.982 1.00 86.81 84 SER A O 1
ATOM 663 N N . PHE A 1 85 ? 11.385 -3.159 -20.020 1.00 85.19 85 PHE A N 1
ATOM 664 C CA . PHE A 1 85 ? 11.586 -2.154 -21.064 1.00 85.19 85 PHE A CA 1
ATOM 665 C C . PHE A 1 85 ? 13.048 -1.692 -21.142 1.00 85.19 85 PHE A C 1
ATOM 667 O O . PHE A 1 85 ? 13.618 -1.635 -22.232 1.00 85.19 85 PHE A O 1
ATOM 674 N N . ILE A 1 86 ? 13.669 -1.422 -19.990 1.00 82.50 86 ILE A N 1
ATOM 675 C CA . ILE A 1 86 ? 15.084 -1.037 -19.892 1.00 82.50 86 ILE A CA 1
ATOM 676 C C . ILE A 1 86 ? 15.984 -2.158 -20.429 1.00 82.50 86 ILE A C 1
ATOM 678 O O . ILE A 1 86 ? 16.902 -1.895 -21.204 1.00 82.50 86 ILE A O 1
ATOM 682 N N . GLU A 1 87 ? 15.699 -3.409 -20.062 1.00 82.69 87 GLU A N 1
ATOM 683 C CA . GLU A 1 87 ? 16.452 -4.577 -20.524 1.00 82.69 87 GLU A CA 1
ATOM 684 C C . GLU A 1 87 ? 16.365 -4.760 -22.048 1.00 82.69 87 GLU A C 1
ATOM 686 O O . GLU A 1 87 ? 17.384 -4.981 -22.704 1.00 82.69 87 GLU A O 1
ATOM 691 N N . ILE A 1 88 ? 15.171 -4.614 -22.634 1.00 83.81 88 ILE A N 1
ATOM 692 C CA . ILE A 1 88 ? 14.973 -4.713 -24.088 1.00 83.81 88 ILE A CA 1
ATOM 693 C C . ILE A 1 88 ? 15.786 -3.645 -24.822 1.00 83.81 88 ILE A C 1
ATOM 695 O O . ILE A 1 88 ? 16.476 -3.974 -25.785 1.00 83.81 88 ILE A O 1
ATOM 699 N N . ILE A 1 89 ? 15.738 -2.388 -24.370 1.00 78.81 89 ILE A N 1
ATOM 700 C CA . ILE A 1 89 ? 16.511 -1.302 -24.991 1.00 78.81 89 ILE A CA 1
ATOM 701 C C . ILE A 1 89 ? 18.010 -1.593 -24.905 1.00 78.81 89 ILE A C 1
ATOM 703 O O . ILE A 1 89 ? 18.703 -1.535 -25.919 1.00 78.81 89 ILE A O 1
ATOM 707 N N . SER A 1 90 ? 18.498 -1.983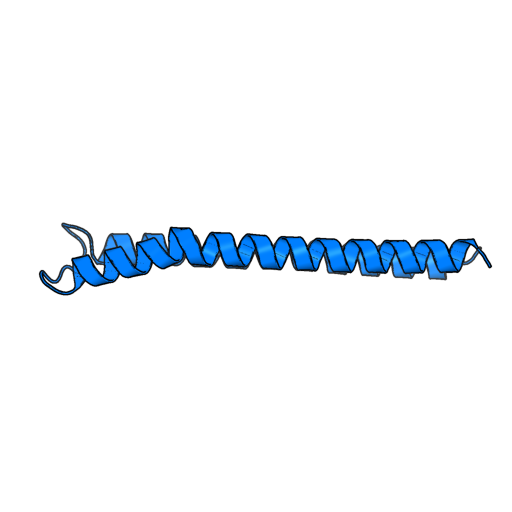 -23.724 1.00 75.00 90 SER A N 1
ATOM 708 C CA . SER A 1 90 ? 19.913 -2.311 -23.514 1.00 75.00 90 SER A CA 1
ATOM 709 C C . SER A 1 90 ? 20.394 -3.451 -24.428 1.00 75.00 90 SER A C 1
ATOM 711 O O . SER A 1 90 ? 21.489 -3.393 -24.997 1.00 75.00 90 SER A O 1
ATOM 713 N N . ASN A 1 91 ? 19.550 -4.467 -24.634 1.00 74.94 91 ASN A N 1
ATOM 714 C CA . ASN A 1 91 ? 19.829 -5.588 -25.532 1.00 74.94 91 ASN A CA 1
ATOM 715 C C . ASN A 1 91 ? 19.763 -5.199 -27.019 1.00 74.94 91 ASN A C 1
ATOM 717 O O . ASN A 1 91 ? 20.552 -5.697 -27.818 1.00 74.94 91 ASN A O 1
ATOM 721 N N . CYS A 1 92 ? 18.853 -4.308 -27.420 1.00 69.06 92 CYS A N 1
ATOM 722 C CA . CYS A 1 92 ? 18.799 -3.806 -28.796 1.00 69.06 92 CYS A CA 1
ATOM 723 C C . CYS A 1 92 ? 20.054 -3.000 -29.165 1.00 69.06 92 CYS A C 1
ATOM 725 O O . CYS A 1 92 ? 20.583 -3.168 -30.265 1.00 69.06 92 CYS A O 1
ATOM 727 N N . ASP A 1 93 ? 20.564 -2.192 -28.236 1.00 58.31 93 ASP A N 1
ATOM 728 C CA . ASP A 1 93 ? 21.735 -1.337 -28.458 1.00 58.31 93 ASP A CA 1
ATOM 729 C C . ASP A 1 93 ? 23.073 -2.097 -28.421 1.00 58.31 93 ASP A C 1
ATOM 731 O O . ASP A 1 93 ? 24.083 -1.586 -28.900 1.00 58.31 93 ASP A O 1
ATOM 735 N N . THR A 1 94 ? 23.105 -3.321 -27.882 1.00 57.59 94 THR A N 1
ATOM 736 C CA . THR A 1 94 ? 24.308 -4.179 -27.853 1.00 57.59 94 THR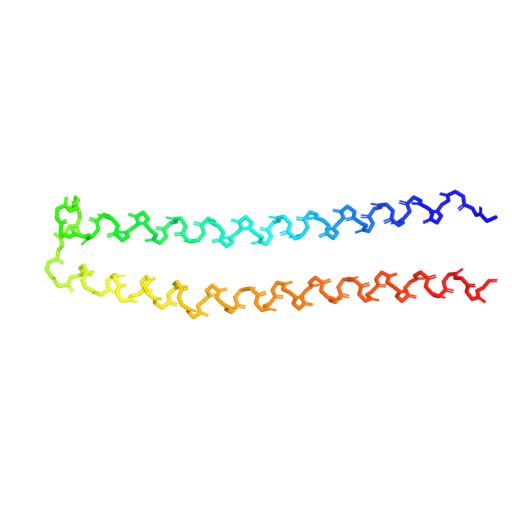 A CA 1
ATOM 737 C C . THR A 1 94 ? 24.425 -5.131 -29.047 1.00 57.59 94 THR A C 1
ATOM 739 O O . THR A 1 94 ? 25.486 -5.724 -29.245 1.00 57.59 94 THR A O 1
ATOM 742 N N . ILE A 1 95 ? 23.364 -5.283 -29.847 1.00 52.34 95 ILE A N 1
ATOM 743 C CA . ILE A 1 95 ? 23.336 -6.147 -31.042 1.00 52.34 95 ILE A CA 1
ATOM 744 C C . ILE A 1 95 ? 23.731 -5.379 -32.328 1.00 52.34 95 ILE A C 1
ATOM 746 O O . ILE A 1 95 ? 24.049 -6.016 -33.335 1.00 52.34 95 ILE A O 1
ATOM 750 N N . CYS A 1 96 ? 23.765 -4.040 -32.301 1.00 43.28 96 CYS A N 1
ATOM 751 C CA . CYS A 1 96 ? 24.258 -3.189 -33.400 1.00 43.28 96 CYS A CA 1
ATOM 752 C C . CYS A 1 96 ? 25.733 -2.793 -33.225 1.00 43.28 96 CYS A C 1
ATOM 754 O O . CYS A 1 96 ? 26.425 -2.676 -34.263 1.00 43.28 96 CYS A O 1
#

Secondary structure (DSSP, 8-state):
--HHHHHHHHHHHHHHHHHHHHHHHHHHHHHHHHHHHHHHHSTT-TT--TTTHHHHHHHHHHIIIIIHHHHHHHHHHHHHHHHHHHHHHHHHHHH-

Mean predicted aligned error: 7.54 Å

Organism: NCBI:txid2713501

Sequence (96 aa):
MSKEVNLQQDEYNKISQKLSETHKQIISDLSKQCKEIKKLVAKDGCFQVNDLSPKITELLSVIDSDLIDGFEQVFESSETSISSFIEIISNCDTIC